Protein AF-A0A6V7LZ17-F1 (afdb_monomer)

InterPro domains:
  IPR052415 Diphthine methyltransferase [PTHR46042] (4-139)

Foldseek 3Di:
DDDDDQEDDDQVAAFQEKAAALDPPRRQKMKTFGWDWDFDDDPDPDPDDGPTFIKIKIWIWGDPDRSDIDTLDIDIDGGWQYKDWDPDADPNWTWMWTWHQQQKTWIWTDDPSDIDTDDIDRNDPDPDRDGRNYDDDDPD

pLDDT: mean 89.58, std 14.38, range [46.28, 98.81]

Structure (mmCIF, N/CA/C/O backbone):
data_AF-A0A6V7LZ17-F1
#
_entry.id   AF-A0A6V7LZ17-F1
#
loop_
_atom_site.group_PDB
_atom_site.id
_atom_site.type_symbol
_atom_site.label_atom_id
_atom_site.label_alt_id
_atom_site.label_comp_id
_atom_site.label_asym_id
_atom_site.label_entity_id
_atom_site.label_seq_id
_atom_site.pdbx_PDB_ins_code
_atom_site.Cartn_x
_atom_site.Cartn_y
_atom_site.Cartn_z
_atom_site.occupancy
_atom_s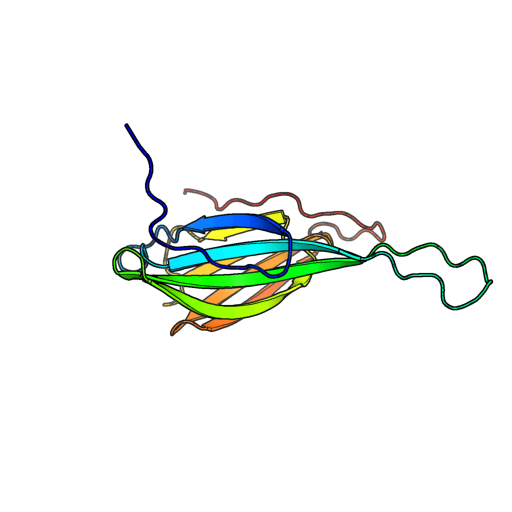ite.B_iso_or_equiv
_atom_site.auth_seq_id
_atom_site.auth_comp_id
_atom_site.auth_asym_id
_atom_site.auth_atom_id
_atom_site.pdbx_PDB_model_num
ATOM 1 N N . MET A 1 1 ? -6.026 25.609 17.576 1.00 63.75 1 MET A N 1
ATOM 2 C CA . MET A 1 1 ? -6.362 24.170 17.518 1.00 63.75 1 MET A CA 1
ATOM 3 C C . MET A 1 1 ? -5.046 23.419 17.396 1.00 63.75 1 MET A C 1
ATOM 5 O O . MET A 1 1 ? -4.281 23.759 16.505 1.00 63.75 1 MET A O 1
ATOM 9 N N . MET A 1 2 ? -4.716 22.526 18.331 1.00 84.56 2 MET A N 1
ATOM 10 C CA . MET A 1 2 ? -3.451 21.781 18.316 1.00 84.56 2 MET A CA 1
ATOM 11 C C . MET A 1 2 ? -3.742 20.362 17.828 1.00 84.56 2 MET A C 1
ATOM 13 O O . MET A 1 2 ? -4.578 19.677 18.415 1.00 84.56 2 MET A O 1
ATOM 17 N N . PHE A 1 3 ? -3.096 19.940 16.745 1.00 87.31 3 PHE A N 1
ATOM 18 C CA . PHE A 1 3 ? -3.184 18.559 16.281 1.00 87.31 3 PHE A CA 1
ATOM 19 C C . PHE A 1 3 ? -2.327 17.674 17.186 1.00 87.31 3 PHE A C 1
ATOM 21 O O . PHE A 1 3 ? -1.194 18.026 17.515 1.00 87.31 3 PHE A O 1
ATOM 28 N N . LYS A 1 4 ? -2.877 16.532 17.602 1.00 91.81 4 LYS A N 1
ATOM 29 C CA . LYS A 1 4 ? -2.161 15.514 18.371 1.00 91.81 4 LYS A CA 1
ATOM 30 C C . LYS A 1 4 ? -2.029 14.266 17.510 1.00 91.81 4 LYS A C 1
ATOM 32 O O . LYS A 1 4 ? -3.042 13.681 17.134 1.00 91.81 4 LYS A O 1
ATOM 37 N N . SER A 1 5 ? -0.797 13.842 17.244 1.00 92.88 5 SER A N 1
ATOM 38 C CA . SER A 1 5 ? -0.540 12.541 16.627 1.00 92.88 5 SER A CA 1
ATOM 39 C C . SER A 1 5 ? -1.003 11.436 17.574 1.00 92.88 5 SER A C 1
ATOM 41 O O . SER A 1 5 ? -0.589 11.392 18.734 1.00 92.88 5 SER A O 1
ATOM 43 N N . LEU A 1 6 ? -1.901 10.575 17.095 1.00 93.25 6 LEU A N 1
ATOM 44 C CA . LEU A 1 6 ? -2.418 9.454 17.880 1.00 93.25 6 LEU A CA 1
ATOM 45 C C . LEU A 1 6 ? -1.519 8.220 17.756 1.00 93.25 6 LEU A C 1
ATOM 47 O O . LEU A 1 6 ? -1.316 7.527 18.745 1.00 93.25 6 LEU A O 1
ATOM 51 N N . ALA A 1 7 ? -0.977 7.969 16.564 1.00 93.81 7 ALA A N 1
ATOM 52 C CA . ALA A 1 7 ? -0.066 6.870 16.267 1.00 93.81 7 ALA A CA 1
ATOM 53 C C . ALA A 1 7 ? 0.977 7.317 15.232 1.00 93.81 7 ALA A C 1
ATOM 55 O O . ALA A 1 7 ? 0.711 8.215 14.432 1.00 93.81 7 ALA A O 1
ATOM 56 N N . THR A 1 8 ? 2.133 6.656 15.245 1.00 94.38 8 THR A N 1
ATOM 57 C CA . THR A 1 8 ? 3.202 6.794 14.251 1.00 94.38 8 THR A CA 1
ATOM 58 C C . THR A 1 8 ? 3.596 5.399 13.793 1.00 94.38 8 THR A C 1
ATOM 60 O O . THR A 1 8 ? 3.642 4.476 14.607 1.00 94.38 8 THR A O 1
ATOM 63 N N . PHE A 1 9 ? 3.881 5.247 12.506 1.00 95.44 9 PHE A N 1
ATOM 64 C CA . PHE A 1 9 ? 4.291 3.983 11.914 1.00 95.44 9 PHE A CA 1
ATOM 65 C C . PHE A 1 9 ? 5.404 4.233 10.901 1.00 95.44 9 PHE A C 1
ATOM 67 O O . PHE A 1 9 ? 5.294 5.147 10.085 1.00 95.44 9 PHE A O 1
ATOM 74 N N . ASP A 1 10 ? 6.473 3.445 10.991 1.00 97.00 10 ASP A N 1
ATOM 75 C CA . ASP A 1 10 ? 7.579 3.480 10.039 1.00 97.00 10 ASP A CA 1
ATOM 76 C C . ASP A 1 10 ? 7.266 2.556 8.857 1.00 97.00 10 ASP A C 1
ATOM 78 O O . ASP A 1 10 ? 6.911 1.391 9.034 1.00 97.00 10 ASP A O 1
ATOM 82 N N . THR A 1 11 ? 7.366 3.099 7.648 1.00 97.31 11 THR A N 1
ATOM 83 C CA . THR A 1 11 ? 7.005 2.418 6.395 1.00 97.31 11 THR A CA 1
ATOM 84 C C . THR A 1 11 ? 8.226 1.817 5.687 1.00 97.31 11 THR A C 1
ATOM 86 O O . THR A 1 11 ? 8.086 1.202 4.626 1.00 97.31 11 THR A O 1
ATOM 89 N N . ASP A 1 12 ? 9.416 1.944 6.289 1.00 95.56 12 ASP A N 1
ATOM 90 C CA . ASP A 1 12 ? 10.750 1.557 5.802 1.00 95.56 12 ASP A CA 1
ATOM 91 C C . ASP A 1 12 ? 11.237 2.316 4.552 1.00 95.56 12 ASP A C 1
ATOM 93 O O . ASP A 1 12 ? 12.427 2.593 4.412 1.00 95.56 12 ASP A O 1
ATOM 97 N N . PHE A 1 13 ? 10.334 2.634 3.627 1.00 96.31 13 PHE A N 1
ATOM 98 C CA . PHE A 1 13 ? 10.562 3.431 2.421 1.00 96.31 13 PHE A CA 1
ATOM 99 C C . PHE A 1 13 ? 9.653 4.659 2.443 1.00 96.31 13 PHE A C 1
ATOM 101 O O . PHE A 1 13 ? 8.709 4.709 3.222 1.00 96.31 13 PHE A O 1
ATOM 108 N N . SER A 1 14 ? 9.880 5.638 1.569 1.00 97.31 14 SER A N 1
ATOM 109 C CA . SER A 1 14 ? 9.010 6.816 1.505 1.00 97.31 14 SER A CA 1
ATOM 110 C C . SER A 1 14 ? 7.568 6.413 1.182 1.00 97.31 14 SER A C 1
ATOM 112 O O . SER A 1 14 ? 7.315 5.790 0.151 1.00 97.31 14 SER A O 1
ATOM 114 N N . ALA A 1 15 ? 6.624 6.765 2.055 1.00 97.38 15 ALA A N 1
ATOM 115 C CA . ALA A 1 15 ? 5.198 6.627 1.786 1.00 9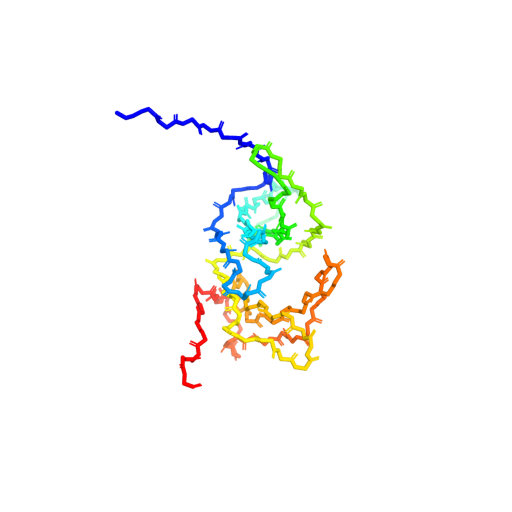7.38 15 ALA A CA 1
ATOM 116 C C . ALA A 1 15 ? 4.789 7.594 0.665 1.00 97.38 15 ALA A C 1
ATOM 118 O O . ALA A 1 15 ? 4.966 8.803 0.806 1.00 97.38 15 ALA A O 1
ATOM 119 N N . ASP A 1 16 ? 4.260 7.052 -0.430 1.00 96.12 16 ASP A N 1
ATOM 120 C CA . ASP A 1 16 ? 3.930 7.812 -1.646 1.00 96.12 16 ASP A CA 1
ATOM 121 C C . ASP A 1 16 ? 2.414 7.857 -1.895 1.00 96.12 16 ASP A C 1
ATOM 123 O O . ASP A 1 16 ? 1.879 8.857 -2.362 1.00 96.12 16 ASP A O 1
ATOM 127 N N . SER A 1 17 ? 1.693 6.803 -1.495 1.00 96.69 17 SER A N 1
ATOM 128 C CA . SER A 1 17 ? 0.234 6.716 -1.611 1.00 96.69 17 SER A CA 1
ATOM 129 C C . SER A 1 17 ? -0.374 6.122 -0.340 1.00 96.69 17 SER A C 1
ATOM 131 O O . SER A 1 17 ? 0.110 5.115 0.176 1.00 96.69 17 SER A O 1
ATOM 133 N N . VAL A 1 18 ? -1.440 6.737 0.178 1.00 97.94 18 VAL A N 1
ATOM 134 C CA . VAL A 1 18 ? -2.213 6.230 1.321 1.00 97.94 18 VAL A CA 1
ATOM 135 C C . VAL A 1 18 ? -3.694 6.323 0.991 1.00 97.94 18 VAL A C 1
ATOM 137 O O . VAL A 1 18 ? -4.173 7.403 0.661 1.00 97.94 18 VAL A O 1
ATOM 140 N N . GLU A 1 19 ? -4.424 5.217 1.137 1.00 98.06 19 GLU A N 1
ATOM 141 C CA . GLU A 1 19 ? -5.853 5.159 0.813 1.00 98.06 19 GLU A CA 1
ATOM 142 C C . GLU A 1 19 ? -6.639 4.410 1.901 1.00 98.06 19 GLU A C 1
ATOM 144 O O . GLU A 1 19 ? -6.314 3.273 2.264 1.00 98.06 19 GLU A O 1
ATOM 149 N N . TRP A 1 20 ? -7.704 5.038 2.401 1.00 97.94 20 TRP A N 1
ATOM 150 C CA . TRP A 1 20 ? -8.642 4.445 3.358 1.00 97.94 20 TRP A CA 1
ATOM 151 C C . TRP A 1 20 ? -9.705 3.615 2.646 1.00 97.94 20 TRP A C 1
ATOM 153 O O . TRP A 1 20 ? -10.178 3.997 1.576 1.00 97.94 20 TRP A O 1
ATOM 163 N N . CYS A 1 21 ? -10.099 2.487 3.237 1.00 97.62 21 CYS A N 1
ATOM 164 C CA . CYS A 1 21 ? -11.135 1.646 2.654 1.00 97.62 21 CYS A CA 1
ATOM 165 C C . CYS A 1 21 ? -12.514 2.322 2.794 1.00 97.62 21 CYS A C 1
ATOM 167 O O . CYS A 1 21 ? -12.924 2.633 3.912 1.00 97.62 21 CYS A O 1
ATOM 169 N N . PRO A 1 22 ? -13.261 2.537 1.694 1.00 96.38 22 PRO A N 1
ATOM 170 C CA . PRO A 1 22 ? -14.566 3.198 1.734 1.00 96.38 22 PRO A CA 1
ATOM 171 C C . PRO A 1 22 ? -15.726 2.233 2.038 1.00 96.38 22 PRO A C 1
ATOM 173 O O . PRO A 1 22 ? -16.883 2.647 2.055 1.00 96.38 22 PRO A O 1
ATOM 176 N N . ILE A 1 23 ? -15.450 0.935 2.204 1.00 96.00 23 ILE A N 1
ATOM 177 C CA . ILE A 1 23 ? -16.479 -0.096 2.356 1.00 96.00 23 ILE A CA 1
ATOM 178 C C . ILE A 1 23 ? -16.967 -0.147 3.803 1.00 96.00 23 ILE A C 1
ATOM 180 O O . ILE A 1 23 ? -16.165 -0.262 4.728 1.00 96.00 23 ILE A O 1
ATOM 184 N N . ASN A 1 24 ? -18.291 -0.144 3.979 1.00 95.44 24 ASN A N 1
ATOM 185 C CA . ASN A 1 24 ? -18.927 -0.264 5.289 1.00 95.44 24 ASN A CA 1
ATOM 186 C C . ASN A 1 24 ? -18.441 -1.514 6.048 1.00 95.44 24 ASN A C 1
ATOM 188 O O . ASN A 1 24 ? -18.501 -2.628 5.518 1.00 95.44 24 ASN A O 1
ATOM 192 N N . GLY A 1 25 ? -17.989 -1.326 7.286 1.00 95.25 25 GLY A N 1
ATOM 193 C CA . GLY A 1 25 ? -17.410 -2.360 8.144 1.00 95.25 25 GLY A CA 1
ATOM 194 C C . GLY A 1 25 ? -15.900 -2.567 7.979 1.00 95.25 25 GLY A C 1
ATOM 195 O O . GLY A 1 25 ? -15.346 -3.440 8.648 1.00 95.25 25 GLY A O 1
ATOM 196 N N . PHE A 1 26 ? -15.246 -1.799 7.104 1.00 96.69 26 PHE A N 1
ATOM 197 C CA . PHE A 1 26 ? -13.801 -1.835 6.859 1.00 96.69 26 PHE A CA 1
ATOM 198 C C . PHE A 1 26 ? -13.159 -0.445 6.876 1.00 96.69 26 PHE A C 1
ATOM 200 O O . PHE A 1 26 ? -12.014 -0.295 6.466 1.00 96.69 26 PHE A O 1
ATOM 207 N N . GLU A 1 27 ? -13.852 0.579 7.364 1.00 96.69 27 GLU A N 1
ATOM 208 C CA . GLU A 1 27 ? -13.369 1.965 7.412 1.00 96.69 27 GLU A CA 1
ATOM 209 C C . GLU A 1 27 ? -12.137 2.135 8.313 1.00 96.69 27 GLU A C 1
ATOM 211 O O . GLU A 1 27 ? -11.425 3.133 8.237 1.00 96.69 27 GLU A O 1
ATOM 216 N N . ASP A 1 28 ? -11.870 1.151 9.171 1.00 96.94 28 ASP A N 1
ATOM 217 C CA . ASP A 1 28 ? -10.665 1.055 9.980 1.00 96.94 28 ASP A CA 1
ATOM 218 C C . ASP A 1 28 ? -9.450 0.506 9.214 1.00 96.94 28 ASP A C 1
ATOM 220 O O . ASP A 1 28 ? -8.345 0.522 9.758 1.00 96.94 28 ASP A O 1
ATOM 224 N N . TYR A 1 29 ? -9.614 0.051 7.968 1.00 98.12 29 TYR A N 1
ATOM 225 C CA . TYR A 1 29 ? -8.535 -0.410 7.097 1.00 98.12 29 TYR A CA 1
ATOM 226 C C . TYR A 1 29 ? -7.999 0.733 6.233 1.00 98.12 29 TYR A C 1
ATOM 228 O O . TYR A 1 29 ? -8.744 1.500 5.622 1.00 98.12 29 TYR A O 1
ATOM 236 N N . LEU A 1 30 ? -6.678 0.773 6.100 1.00 98.12 30 LEU A N 1
ATOM 237 C CA . LEU A 1 30 ? -5.981 1.616 5.138 1.00 98.12 30 LEU A CA 1
ATOM 238 C C . LEU A 1 30 ? -4.824 0.854 4.507 1.00 98.12 30 LEU A C 1
ATOM 240 O O . LEU A 1 30 ? -4.301 -0.107 5.073 1.00 98.12 30 LEU A O 1
ATOM 244 N N . VAL A 1 31 ? -4.405 1.311 3.337 1.00 98.62 31 VAL A N 1
ATOM 245 C CA . VAL A 1 31 ? -3.185 0.839 2.688 1.00 98.62 31 VAL A CA 1
ATOM 246 C C . VAL A 1 31 ? -2.183 1.967 2.560 1.00 98.62 31 VAL A C 1
ATOM 248 O O . VAL A 1 31 ? -2.562 3.110 2.320 1.00 98.62 31 VAL A O 1
ATOM 251 N N . CYS A 1 32 ? -0.907 1.628 2.704 1.00 98.69 32 CYS A N 1
ATOM 252 C CA . CYS A 1 32 ? 0.218 2.511 2.440 1.00 98.69 32 CYS A CA 1
ATOM 253 C C . CYS A 1 32 ? 1.108 1.882 1.364 1.00 98.69 32 CYS A C 1
ATOM 255 O O . CYS A 1 32 ? 1.615 0.770 1.527 1.00 98.69 32 CYS A O 1
ATOM 257 N N . GLY A 1 33 ? 1.256 2.592 0.256 1.00 98.62 33 GLY A N 1
ATOM 258 C CA . GLY A 1 33 ? 2.108 2.270 -0.873 1.00 98.62 33 GLY A CA 1
ATOM 259 C C . GLY A 1 33 ? 3.389 3.076 -0.759 1.00 98.62 33 GLY A C 1
ATOM 260 O O . GLY A 1 33 ? 3.344 4.277 -0.483 1.00 98.62 33 GLY A O 1
ATOM 261 N N . THR A 1 34 ? 4.530 2.419 -0.938 1.00 98.50 34 THR A N 1
ATOM 262 C CA . THR A 1 34 ? 5.830 3.067 -0.767 1.00 98.50 34 THR A CA 1
ATOM 263 C C . THR A 1 34 ? 6.658 3.106 -2.042 1.00 98.50 34 THR A C 1
ATOM 265 O O . THR A 1 34 ? 6.491 2.292 -2.960 1.00 98.50 34 THR A O 1
ATOM 268 N N . TYR A 1 35 ? 7.587 4.056 -2.061 1.00 97.06 35 TYR A N 1
ATOM 269 C CA . TYR A 1 35 ? 8.500 4.325 -3.151 1.00 97.06 35 TYR A CA 1
ATOM 270 C C . TYR A 1 35 ? 9.930 4.482 -2.626 1.00 97.06 35 TYR A C 1
ATOM 272 O O . TYR A 1 35 ? 10.219 5.324 -1.779 1.00 97.06 35 TYR A O 1
ATOM 280 N N . GLN A 1 36 ? 10.855 3.711 -3.190 1.00 95.81 36 GLN A N 1
ATOM 281 C CA . GLN A 1 36 ? 12.290 3.877 -3.004 1.00 95.81 36 GLN A CA 1
ATOM 282 C C . GLN A 1 36 ? 12.998 3.720 -4.347 1.00 95.81 36 GLN A C 1
ATOM 284 O O . GLN A 1 36 ? 12.808 2.736 -5.065 1.00 95.81 36 GLN A O 1
ATOM 289 N N . LEU A 1 37 ? 13.859 4.681 -4.669 1.00 92.25 37 LEU A N 1
ATOM 290 C CA . LEU A 1 37 ? 14.808 4.554 -5.765 1.00 92.25 37 LEU A CA 1
ATOM 291 C C . LEU A 1 37 ? 16.095 3.949 -5.202 1.00 92.25 37 LEU A C 1
ATOM 293 O O . LEU A 1 37 ? 16.708 4.553 -4.319 1.00 92.25 37 LEU A O 1
ATOM 297 N N . SER A 1 38 ? 16.495 2.772 -5.677 1.00 84.38 38 SER A N 1
ATOM 298 C CA . SER A 1 38 ? 17.829 2.242 -5.408 1.00 84.38 38 SER A CA 1
ATOM 299 C C . SER A 1 38 ? 18.757 2.550 -6.580 1.00 84.38 38 SER A C 1
ATOM 301 O O . SER A 1 38 ? 18.458 2.276 -7.746 1.00 84.38 38 SER A O 1
ATOM 303 N N . SER A 1 39 ? 19.889 3.166 -6.253 1.00 69.44 39 SER A N 1
ATOM 304 C CA . SER A 1 39 ? 21.076 3.179 -7.097 1.00 69.44 39 SER A CA 1
ATOM 305 C C . SER A 1 39 ? 21.902 1.953 -6.731 1.00 69.44 39 SER A C 1
ATOM 307 O O . SER A 1 39 ? 22.323 1.830 -5.581 1.00 69.44 39 SER A O 1
ATOM 309 N N . GLU A 1 40 ? 22.138 1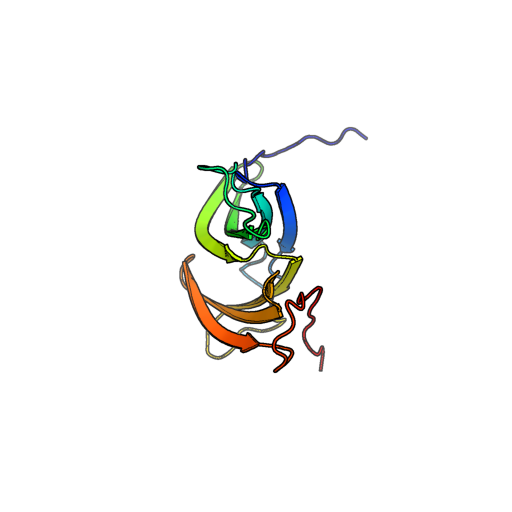.045 -7.673 1.00 59.31 40 GLU A N 1
ATOM 310 C CA . GLU A 1 40 ? 23.207 0.064 -7.488 1.00 59.31 40 GLU A CA 1
ATOM 311 C C . GLU A 1 40 ? 24.537 0.833 -7.480 1.00 59.31 40 GLU A C 1
ATOM 313 O O . GLU A 1 40 ? 24.857 1.542 -8.440 1.00 59.31 40 GLU A O 1
ATOM 318 N N . GLU A 1 41 ? 25.291 0.765 -6.378 1.00 50.59 41 GLU A N 1
ATOM 319 C CA . GLU A 1 41 ? 26.680 1.225 -6.393 1.00 50.59 41 GLU A CA 1
ATOM 320 C C . GLU A 1 41 ? 27.462 0.339 -7.374 1.00 50.59 41 GLU A C 1
ATOM 322 O O . GLU A 1 41 ? 27.325 -0.888 -7.325 1.00 50.59 41 GLU A O 1
ATOM 327 N N . PRO A 1 42 ? 28.269 0.916 -8.280 1.00 51.31 42 PRO A N 1
ATOM 328 C CA . PRO A 1 42 ? 28.959 0.142 -9.298 1.00 51.31 42 PRO A CA 1
ATOM 329 C C . PRO A 1 42 ? 30.016 -0.757 -8.648 1.00 51.31 42 PRO A C 1
ATOM 331 O O . PRO A 1 42 ? 31.134 -0.332 -8.357 1.00 51.31 42 PRO A O 1
ATOM 334 N N . GLN A 1 43 ? 29.686 -2.032 -8.454 1.00 50.12 43 GLN A N 1
ATOM 335 C CA . GLN A 1 43 ? 30.687 -3.068 -8.243 1.00 50.12 43 GLN A CA 1
ATOM 336 C C . GLN A 1 43 ? 31.319 -3.399 -9.600 1.00 50.12 43 GLN A C 1
ATOM 338 O O . GLN A 1 43 ? 30.823 -4.233 -10.350 1.00 50.12 43 GLN A O 1
ATOM 343 N N . ASN A 1 44 ? 32.452 -2.743 -9.860 1.00 50.59 44 ASN A N 1
ATOM 344 C CA . ASN A 1 44 ? 33.408 -2.935 -10.958 1.00 50.59 44 ASN A CA 1
ATOM 345 C C . ASN A 1 44 ? 33.227 -2.057 -12.211 1.00 50.59 44 ASN A C 1
ATOM 347 O O . ASN A 1 44 ? 32.161 -1.947 -12.805 1.00 50.59 44 ASN A O 1
ATOM 351 N N . ASN A 1 45 ? 34.361 -1.467 -12.616 1.00 46.44 45 ASN A N 1
ATOM 352 C CA . ASN A 1 45 ? 34.606 -0.590 -13.766 1.00 46.44 45 ASN A CA 1
ATOM 353 C C . ASN A 1 45 ? 34.315 -1.244 -15.132 1.00 46.44 45 ASN A C 1
ATOM 355 O O . ASN A 1 45 ? 35.222 -1.453 -15.937 1.00 46.44 45 ASN A O 1
ATOM 359 N N . ILE A 1 46 ? 33.055 -1.527 -15.437 1.00 51.72 46 ILE A N 1
ATOM 360 C CA . ILE A 1 46 ? 32.588 -1.697 -16.814 1.00 51.72 46 ILE A CA 1
ATOM 361 C C . ILE A 1 46 ? 31.337 -0.840 -16.935 1.00 51.72 46 ILE A C 1
ATOM 363 O O . ILE A 1 46 ? 30.479 -0.900 -16.063 1.00 51.72 46 ILE A O 1
ATOM 367 N N . ALA A 1 47 ? 31.276 0.004 -17.967 1.00 49.81 47 ALA A N 1
ATOM 368 C CA . ALA A 1 47 ? 30.202 0.959 -18.225 1.00 49.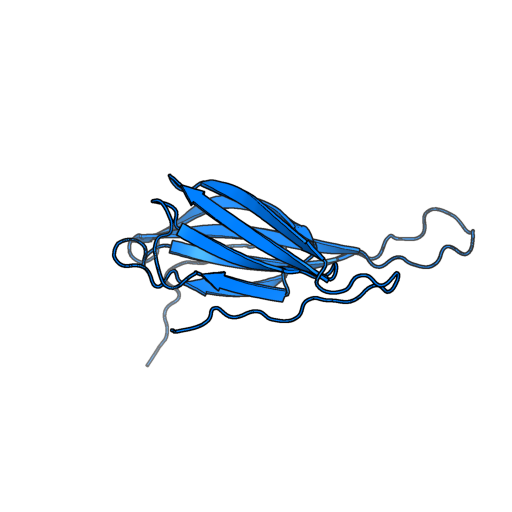81 47 ALA A CA 1
ATOM 369 C C . ALA A 1 47 ? 28.831 0.261 -18.304 1.00 49.81 47 ALA A C 1
ATOM 371 O O . ALA A 1 47 ? 28.351 -0.094 -19.378 1.00 49.81 47 ALA A O 1
ATOM 372 N N . MET A 1 48 ? 28.218 0.027 -17.149 1.00 46.28 48 MET A N 1
ATOM 373 C CA . MET A 1 48 ? 26.894 -0.546 -17.014 1.00 46.28 48 MET A CA 1
ATOM 374 C C . MET A 1 48 ? 25.925 0.610 -16.828 1.00 46.28 48 MET A C 1
ATOM 376 O O . MET A 1 48 ? 26.053 1.414 -15.906 1.00 46.28 48 MET A O 1
ATOM 380 N N . ILE A 1 49 ? 24.982 0.709 -17.761 1.00 50.66 49 ILE A N 1
ATOM 381 C CA . ILE A 1 49 ? 23.815 1.581 -17.678 1.00 50.66 49 ILE A CA 1
ATOM 382 C C . ILE A 1 49 ? 23.218 1.390 -16.282 1.00 50.66 49 ILE A C 1
ATOM 384 O O . ILE A 1 49 ? 22.772 0.292 -15.954 1.00 50.66 49 ILE A O 1
ATOM 388 N N . GLN A 1 50 ? 23.256 2.433 -15.449 1.00 50.25 50 GLN A N 1
ATOM 389 C CA . GLN A 1 50 ? 22.637 2.407 -14.128 1.00 50.25 50 GLN A CA 1
ATOM 390 C C . GLN A 1 50 ? 21.143 2.136 -14.315 1.00 50.25 50 GLN A C 1
ATOM 392 O O . GLN A 1 50 ? 20.382 3.027 -14.691 1.00 50.25 50 GLN A O 1
ATOM 397 N N . THR A 1 51 ? 20.712 0.900 -14.078 1.00 58.25 51 THR A N 1
ATOM 398 C CA . THR A 1 51 ? 19.289 0.577 -14.048 1.00 58.25 51 THR A CA 1
ATOM 399 C C . THR A 1 51 ? 18.778 0.973 -12.672 1.00 58.25 51 THR A C 1
ATOM 401 O O . THR A 1 51 ? 18.863 0.225 -11.705 1.00 58.25 51 THR A O 1
ATOM 404 N N . GLN A 1 52 ? 18.306 2.214 -12.553 1.00 69.06 52 GLN A N 1
ATOM 405 C CA . GLN A 1 52 ? 17.657 2.664 -11.328 1.00 69.06 52 GLN A CA 1
ATOM 406 C C . GLN A 1 52 ? 16.442 1.774 -11.052 1.00 69.06 52 GLN A C 1
ATOM 408 O O . GLN A 1 52 ? 15.488 1.749 -11.836 1.00 69.06 52 GLN A O 1
ATOM 413 N N . LYS A 1 53 ? 16.461 1.046 -9.935 1.00 85.38 53 LYS A N 1
ATOM 414 C CA . LYS A 1 53 ? 15.373 0.139 -9.578 1.00 85.38 53 LYS A CA 1
ATOM 415 C C . LYS A 1 53 ? 14.410 0.851 -8.636 1.00 85.38 53 LYS A C 1
ATOM 417 O O . LYS A 1 53 ? 14.786 1.330 -7.570 1.00 85.38 53 LYS A O 1
ATOM 422 N N . ARG A 1 54 ? 13.143 0.932 -9.041 1.00 92.56 54 ARG A N 1
ATOM 423 C CA . ARG A 1 54 ? 12.060 1.519 -8.241 1.00 92.56 54 ARG A CA 1
ATOM 424 C C . ARG A 1 54 ? 11.389 0.417 -7.428 1.00 92.56 54 ARG A C 1
ATOM 426 O O . ARG A 1 54 ? 10.615 -0.373 -7.969 1.00 92.56 54 ARG A O 1
ATOM 433 N N . GLN A 1 55 ? 11.716 0.337 -6.146 1.00 95.00 55 GLN A N 1
ATOM 434 C CA . GLN A 1 55 ? 11.213 -0.677 -5.218 1.00 95.00 55 GLN A CA 1
ATOM 435 C C . GLN A 1 55 ? 10.140 -0.076 -4.312 1.00 95.00 55 GLN A C 1
ATOM 437 O O . GLN A 1 55 ? 10.188 1.108 -3.993 1.00 95.00 55 GLN A O 1
ATOM 442 N N . GLY A 1 56 ? 9.176 -0.888 -3.893 1.00 96.88 56 GLY A N 1
ATOM 443 C CA . GLY A 1 56 ? 8.127 -0.452 -2.985 1.00 96.88 56 GLY A CA 1
ATOM 444 C C . GLY A 1 56 ? 7.509 -1.592 -2.203 1.00 96.88 56 GLY A C 1
ATOM 445 O O . GLY A 1 56 ? 7.853 -2.768 -2.366 1.00 96.88 56 GLY A O 1
ATOM 446 N N . LYS A 1 57 ? 6.574 -1.217 -1.340 1.00 98.38 57 LYS A N 1
ATOM 447 C CA . LYS A 1 57 ? 5.756 -2.116 -0.537 1.00 98.38 57 LYS A CA 1
ATOM 448 C C . LYS A 1 57 ? 4.306 -1.661 -0.608 1.00 98.38 57 LYS A C 1
ATOM 450 O O . LYS A 1 57 ? 4.041 -0.466 -0.678 1.00 98.38 57 LYS A O 1
ATOM 455 N N . ILE A 1 58 ? 3.389 -2.618 -0.533 1.00 98.62 58 ILE A N 1
ATOM 456 C CA . ILE A 1 58 ? 2.004 -2.369 -0.134 1.00 98.62 58 ILE A CA 1
ATOM 457 C C . ILE A 1 58 ? 1.885 -2.874 1.298 1.00 98.62 58 ILE A C 1
ATOM 459 O O . ILE A 1 58 ? 2.135 -4.053 1.563 1.00 98.62 58 ILE A O 1
ATOM 463 N N . GLN A 1 59 ? 1.528 -1.989 2.219 1.00 98.81 59 GLN A N 1
ATOM 464 C CA . GLN A 1 59 ? 1.291 -2.302 3.623 1.00 98.81 59 GLN A CA 1
ATOM 465 C C . GLN A 1 59 ? -0.200 -2.143 3.905 1.00 98.81 59 GLN A C 1
ATOM 467 O O . GLN A 1 59 ? -0.748 -1.063 3.715 1.00 98.81 59 GLN A O 1
ATOM 472 N N . LEU A 1 60 ? -0.856 -3.218 4.336 1.00 98.75 60 LEU A N 1
ATOM 473 C CA . LEU A 1 60 ? -2.237 -3.202 4.805 1.00 98.75 60 LEU A CA 1
ATOM 474 C C . LEU A 1 60 ? -2.231 -2.965 6.308 1.00 98.75 60 LEU A C 1
ATOM 476 O O . LEU A 1 60 ? -1.705 -3.790 7.059 1.00 98.75 60 LEU A O 1
ATOM 480 N N . LEU A 1 61 ? -2.830 -1.862 6.737 1.00 98.50 61 LEU A N 1
ATOM 481 C CA . LEU A 1 61 ? -2.906 -1.473 8.135 1.00 98.50 61 LEU A CA 1
ATOM 482 C C . LEU A 1 61 ? -4.354 -1.388 8.604 1.00 98.50 61 LEU A C 1
ATOM 484 O O . LEU A 1 61 ? -5.283 -1.248 7.807 1.00 98.50 61 LEU A O 1
ATOM 488 N N . ARG A 1 62 ? -4.527 -1.456 9.922 1.00 97.88 62 ARG A N 1
ATOM 489 C CA . ARG A 1 62 ? -5.818 -1.332 10.586 1.00 97.88 62 ARG A CA 1
ATOM 490 C C . ARG A 1 62 ? -5.722 -0.473 11.836 1.00 97.88 62 ARG A C 1
ATOM 492 O O . ARG A 1 62 ? -4.862 -0.706 12.685 1.00 97.88 62 ARG A O 1
ATOM 499 N N . VAL A 1 63 ? -6.631 0.482 11.990 1.00 97.25 63 VAL A N 1
ATOM 500 C CA . VAL A 1 63 ? -6.802 1.242 13.233 1.00 97.25 63 VAL A CA 1
ATOM 501 C C . VAL A 1 63 ? -7.744 0.486 14.160 1.00 97.25 63 VAL A C 1
ATOM 503 O O . VAL A 1 63 ? -8.956 0.521 14.003 1.00 97.25 63 VAL A O 1
ATOM 506 N N . VAL A 1 64 ? -7.194 -0.190 15.165 1.00 95.75 64 VAL A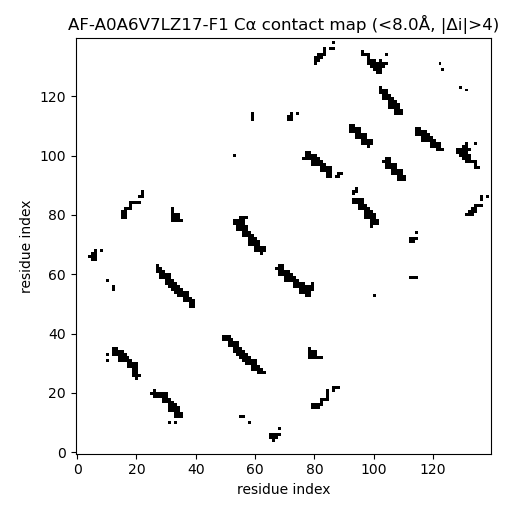 N 1
ATOM 507 C CA . VAL A 1 64 ? -8.000 -1.007 16.094 1.00 95.75 64 VAL A CA 1
ATOM 508 C C . VAL A 1 64 ? -8.646 -0.156 17.188 1.00 95.75 64 VAL A C 1
ATOM 510 O O . VAL A 1 64 ? -9.716 -0.476 17.699 1.00 95.75 64 VAL A O 1
ATOM 513 N N . SER A 1 65 ? -7.995 0.942 17.565 1.00 94.50 65 SER A N 1
ATOM 514 C CA . SER A 1 65 ? -8.503 1.926 18.521 1.00 94.50 65 SER A CA 1
ATOM 515 C C . SER A 1 65 ? -7.759 3.253 18.336 1.00 94.50 65 SER A C 1
ATOM 517 O O . SER A 1 65 ? -6.698 3.264 17.704 1.00 94.50 65 SER A O 1
ATOM 519 N N . PRO A 1 66 ? -8.222 4.375 18.922 1.00 90.25 66 PRO A N 1
ATOM 520 C CA . PRO A 1 66 ? -7.455 5.617 18.917 1.00 90.25 66 PRO A CA 1
ATOM 521 C C 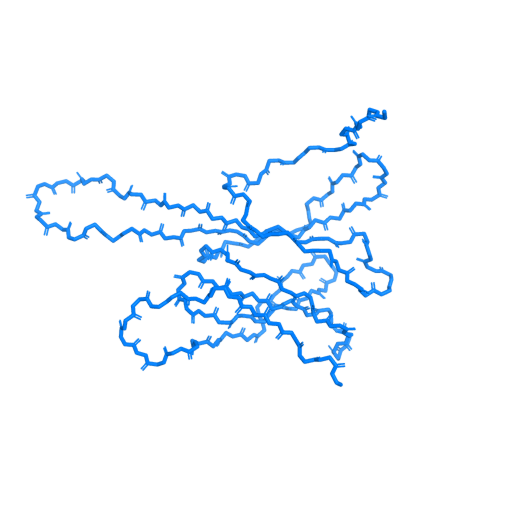. PRO A 1 66 ? -6.021 5.383 19.411 1.00 90.25 66 PRO A C 1
ATOM 523 O O . PRO A 1 66 ? -5.804 4.891 20.516 1.00 90.25 66 PRO A O 1
ATOM 526 N N . GLY A 1 67 ? -5.047 5.694 18.558 1.00 91.50 67 GLY A N 1
ATOM 527 C CA . GLY A 1 67 ? -3.621 5.524 18.837 1.00 91.50 67 GLY A CA 1
ATOM 528 C C . GLY A 1 67 ? -3.061 4.102 18.736 1.00 91.50 67 GLY A C 1
ATOM 529 O O . GLY A 1 67 ? -1.888 3.901 19.039 1.00 91.50 67 GLY A O 1
ATOM 530 N N . ARG A 1 68 ? -3.849 3.122 18.275 1.00 95.25 68 ARG A N 1
ATOM 531 C CA . ARG A 1 68 ? -3.385 1.756 17.999 1.00 95.25 68 ARG A CA 1
ATOM 532 C C . ARG A 1 68 ? -3.551 1.431 16.519 1.00 95.25 68 ARG A C 1
ATOM 534 O O . ARG A 1 68 ? -4.667 1.207 16.050 1.00 95.25 68 ARG A O 1
ATOM 541 N N . LEU A 1 69 ? -2.423 1.381 15.819 1.00 97.00 69 LEU A N 1
ATOM 542 C CA . LEU A 1 69 ? -2.331 0.981 14.421 1.00 97.00 69 LEU A CA 1
ATOM 543 C C . LEU A 1 69 ? -1.649 -0.386 14.328 1.00 97.00 69 LEU A C 1
ATOM 545 O O . LEU A 1 69 ? -0.582 -0.583 14.905 1.00 97.00 69 LEU A O 1
ATOM 549 N N . GLU A 1 70 ? -2.263 -1.322 13.613 1.00 97.62 70 GLU A N 1
ATOM 550 C CA . GLU A 1 70 ? -1.738 -2.669 13.400 1.00 97.62 70 GLU A CA 1
ATOM 551 C C . GLU A 1 70 ? -1.383 -2.878 11.932 1.00 97.62 70 GLU A C 1
ATOM 553 O O . GLU A 1 70 ? -2.196 -2.617 11.047 1.00 97.62 70 GLU A O 1
ATOM 558 N N . LEU A 1 71 ? -0.178 -3.382 11.674 1.00 98.38 71 LEU A N 1
ATOM 559 C CA . LEU A 1 71 ? 0.218 -3.873 10.360 1.00 98.38 71 LEU A CA 1
ATOM 560 C C . LEU A 1 71 ? -0.317 -5.297 10.187 1.00 98.38 71 LEU A C 1
ATOM 562 O O . LEU A 1 71 ? 0.106 -6.210 10.893 1.00 98.38 71 LEU A O 1
ATOM 566 N N . LEU A 1 72 ? -1.235 -5.488 9.245 1.00 98.38 72 LEU A N 1
ATOM 567 C CA . LEU A 1 72 ? -1.859 -6.785 8.985 1.00 98.38 72 LEU A CA 1
ATOM 568 C C . LEU A 1 72 ? -1.068 -7.613 7.972 1.00 98.38 72 LEU A C 1
ATOM 570 O O . LEU A 1 72 ? -0.917 -8.825 8.134 1.00 98.38 72 LEU A O 1
ATOM 574 N N . HIS A 1 73 ? -0.577 -6.972 6.910 1.00 98.62 73 HIS A N 1
ATOM 575 C CA . HIS A 1 73 ? 0.142 -7.656 5.841 1.00 98.62 73 HIS A CA 1
ATOM 576 C C . HIS A 1 73 ? 1.034 -6.695 5.057 1.00 98.62 73 HIS A C 1
ATOM 578 O O . HIS A 1 73 ? 0.669 -5.541 4.848 1.00 98.62 73 HIS A O 1
ATOM 584 N N . THR A 1 74 ? 2.163 -7.197 4.561 1.00 98.56 74 THR A N 1
ATOM 585 C CA . THR A 1 74 ? 3.096 -6.447 3.714 1.00 98.56 74 THR A CA 1
ATOM 586 C C . THR A 1 74 ? 3.449 -7.281 2.498 1.00 98.56 74 THR A C 1
ATOM 588 O O . THR A 1 74 ? 3.751 -8.466 2.634 1.00 98.56 74 THR A O 1
ATOM 591 N N . VAL A 1 75 ? 3.470 -6.659 1.321 1.00 98.31 75 VAL A N 1
ATOM 592 C CA . VAL A 1 75 ? 3.953 -7.293 0.092 1.00 98.31 75 VAL A CA 1
ATOM 593 C C . VAL A 1 75 ? 4.965 -6.385 -0.594 1.00 98.31 75 VAL A C 1
ATOM 595 O O . VAL A 1 75 ? 4.711 -5.196 -0.764 1.00 98.31 75 VAL A O 1
ATOM 598 N N . ASN A 1 76 ? 6.112 -6.945 -0.983 1.00 97.56 76 ASN A N 1
ATOM 599 C CA . ASN A 1 76 ? 7.117 -6.236 -1.774 1.00 97.56 76 ASN A CA 1
ATOM 600 C C . ASN A 1 76 ? 6.688 -6.202 -3.244 1.00 97.56 76 ASN A C 1
ATOM 602 O O . ASN A 1 76 ? 6.331 -7.234 -3.811 1.00 97.56 76 ASN A O 1
ATOM 606 N N . VAL A 1 77 ? 6.766 -5.028 -3.858 1.00 96.44 77 VAL A N 1
ATOM 607 C CA . VAL A 1 77 ? 6.355 -4.770 -5.243 1.00 96.44 77 VAL A CA 1
ATOM 608 C C . VAL A 1 77 ? 7.335 -3.801 -5.916 1.00 96.44 77 VAL A C 1
ATOM 610 O O . VAL A 1 77 ? 8.269 -3.289 -5.292 1.00 96.44 77 VAL A O 1
ATOM 613 N N . ALA A 1 78 ? 7.145 -3.539 -7.211 1.00 95.56 78 ALA A N 1
ATOM 614 C CA . ALA A 1 78 ? 7.677 -2.312 -7.800 1.00 95.56 78 ALA A CA 1
ATOM 615 C C . ALA A 1 78 ? 7.070 -1.096 -7.084 1.00 95.56 78 ALA A C 1
ATOM 617 O O . ALA A 1 78 ? 5.955 -1.194 -6.576 1.00 95.56 78 ALA A O 1
ATOM 618 N N . ALA A 1 79 ? 7.789 0.028 -7.048 1.00 96.94 79 ALA A N 1
ATOM 619 C CA . ALA A 1 79 ? 7.332 1.214 -6.323 1.00 96.94 79 ALA A CA 1
ATOM 620 C C . ALA A 1 79 ? 5.880 1.582 -6.664 1.00 96.94 79 ALA A C 1
ATOM 622 O O . ALA A 1 79 ? 5.495 1.563 -7.836 1.00 96.94 79 ALA A O 1
ATOM 623 N N . VAL A 1 80 ? 5.085 1.863 -5.636 1.00 98.06 80 VAL A N 1
ATOM 624 C CA . VAL A 1 80 ? 3.654 2.149 -5.771 1.00 98.06 80 VAL A CA 1
ATOM 625 C C . VAL A 1 80 ? 3.480 3.640 -5.992 1.00 98.06 80 VAL A C 1
ATOM 627 O O . VAL A 1 80 ? 4.054 4.419 -5.243 1.00 98.06 80 VAL A O 1
ATOM 630 N N . LEU A 1 81 ? 2.708 4.008 -7.012 1.00 97.12 81 LEU A N 1
ATOM 631 C CA . LEU A 1 81 ? 2.481 5.403 -7.400 1.00 97.12 81 LEU A CA 1
ATOM 632 C C . LEU A 1 81 ? 1.034 5.837 -7.147 1.00 97.12 81 LEU A C 1
ATOM 634 O O . LEU A 1 81 ? 0.780 7.003 -6.875 1.00 97.12 81 LEU A O 1
ATOM 638 N N . ASP A 1 82 ? 0.087 4.897 -7.192 1.00 98.44 82 ASP A N 1
ATOM 639 C CA . ASP A 1 82 ? -1.299 5.150 -6.807 1.00 98.44 82 ASP A CA 1
ATOM 640 C C . ASP A 1 82 ? -2.003 3.858 -6.386 1.00 98.44 82 ASP A C 1
ATOM 642 O O . ASP A 1 82 ? -1.655 2.759 -6.838 1.00 98.44 82 ASP A O 1
ATOM 646 N N . MET A 1 83 ? -3.008 3.993 -5.525 1.00 98.25 83 MET A N 1
ATOM 647 C CA . MET A 1 83 ? -3.857 2.901 -5.072 1.00 98.25 83 MET A CA 1
ATOM 648 C C . MET A 1 83 ? -5.286 3.389 -4.859 1.00 98.25 83 MET A C 1
ATOM 650 O O . MET A 1 83 ? -5.506 4.421 -4.229 1.00 98.25 83 MET A O 1
ATOM 654 N N . LYS A 1 84 ? -6.266 2.595 -5.297 1.00 98.12 84 LYS A N 1
ATOM 655 C CA . LYS A 1 84 ? -7.684 2.854 -5.017 1.00 98.12 84 LYS A CA 1
ATOM 656 C C . LYS A 1 84 ? -8.406 1.588 -4.622 1.00 98.12 84 LYS A C 1
ATOM 658 O O . LYS A 1 84 ? -8.355 0.578 -5.331 1.00 98.12 84 LYS A O 1
ATOM 663 N N . TRP A 1 85 ? -9.129 1.653 -3.513 1.00 97.88 85 TRP A N 1
ATOM 664 C CA . TRP A 1 85 ? -10.102 0.626 -3.171 1.00 97.88 85 TRP A CA 1
ATOM 665 C C . TRP A 1 85 ? -11.250 0.656 -4.172 1.00 97.88 85 TRP A C 1
ATOM 667 O O . TRP A 1 85 ? -11.726 1.727 -4.541 1.00 97.88 85 TRP A O 1
ATOM 677 N N . ALA A 1 86 ? -11.722 -0.517 -4.578 1.00 96.38 86 ALA A N 1
ATOM 678 C CA . ALA A 1 86 ? -12.975 -0.591 -5.307 1.00 96.38 86 ALA A CA 1
ATOM 679 C C . ALA A 1 86 ? -14.133 -0.150 -4.396 1.00 96.38 86 ALA A C 1
ATOM 681 O O . ALA A 1 86 ? -14.127 -0.422 -3.194 1.00 96.38 86 ALA A O 1
ATOM 682 N N . HIS A 1 87 ? -15.153 0.485 -4.971 1.00 93.81 87 HIS A N 1
ATOM 683 C CA . HIS A 1 87 ? -16.286 1.041 -4.216 1.00 93.81 87 HIS A CA 1
ATOM 684 C C . HIS A 1 87 ? -17.315 0.000 -3.745 1.00 93.81 87 HIS A C 1
ATOM 686 O O . HIS A 1 87 ? -18.286 0.350 -3.078 1.00 93.81 87 HIS A O 1
ATOM 692 N N . ALA A 1 88 ? -17.117 -1.279 -4.073 1.00 93.25 88 ALA A N 1
ATOM 693 C CA . ALA A 1 88 ? -17.998 -2.368 -3.672 1.00 93.25 88 ALA A CA 1
ATOM 694 C C . ALA A 1 88 ? -17.217 -3.653 -3.366 1.00 93.25 88 ALA A C 1
ATOM 696 O O . ALA A 1 88 ? -16.069 -3.831 -3.777 1.00 93.25 88 ALA A O 1
ATOM 697 N N . ILE A 1 89 ? -17.873 -4.573 -2.657 1.00 93.19 89 ILE A N 1
ATOM 698 C CA . ILE A 1 89 ? -17.380 -5.936 -2.446 1.00 93.19 89 ILE A CA 1
ATOM 699 C C . ILE A 1 89 ? -17.732 -6.774 -3.676 1.00 93.19 89 ILE A C 1
ATOM 701 O O . ILE A 1 89 ? -18.905 -6.929 -4.014 1.00 93.19 89 ILE A O 1
ATOM 705 N N . TYR A 1 90 ? -16.728 -7.386 -4.302 1.00 90.69 90 TYR A N 1
ATOM 706 C CA . TYR A 1 90 ? -16.905 -8.219 -5.493 1.00 90.69 90 TYR A CA 1
ATOM 707 C C . TYR A 1 90 ? -16.688 -9.688 -5.145 1.00 90.69 90 TYR A C 1
ATOM 709 O O . TYR A 1 90 ? -15.603 -10.080 -4.718 1.00 90.69 90 TYR A O 1
ATOM 717 N N . HIS A 1 91 ? -17.726 -10.514 -5.313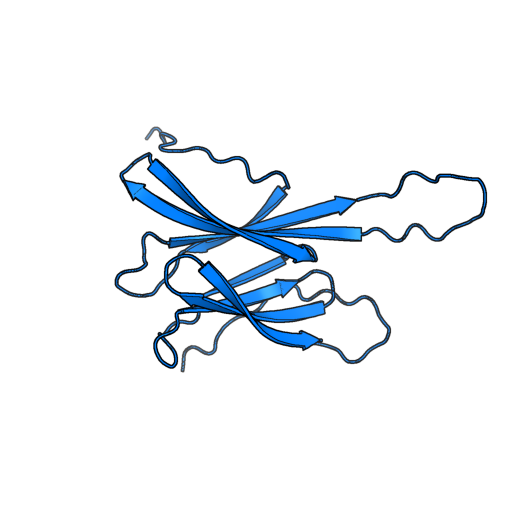 1.00 87.94 91 HIS A N 1
ATOM 718 C CA . HIS A 1 91 ? -17.709 -11.943 -4.959 1.00 87.94 91 HIS A CA 1
ATOM 719 C C . HIS A 1 91 ? -17.198 -12.220 -3.530 1.00 87.94 91 HIS A C 1
ATOM 721 O O . HIS A 1 91 ? -16.457 -13.170 -3.299 1.00 87.94 91 HIS A O 1
ATOM 727 N N . GLY A 1 92 ? -17.575 -11.373 -2.567 1.00 88.62 92 GLY A N 1
ATOM 728 C CA . GLY A 1 92 ? -17.147 -11.503 -1.169 1.00 88.62 92 GLY A CA 1
ATOM 729 C C . GLY A 1 92 ? -15.725 -11.008 -0.882 1.00 88.62 92 GLY A C 1
ATOM 730 O O . GLY A 1 92 ? -15.218 -11.232 0.216 1.00 88.62 92 GLY A O 1
ATOM 731 N N . HIS A 1 93 ? -15.078 -10.334 -1.835 1.00 92.19 93 HIS A N 1
ATOM 732 C CA . HIS A 1 93 ? -13.729 -9.804 -1.678 1.00 92.19 93 HIS A CA 1
ATOM 733 C C . HIS A 1 93 ? -13.703 -8.279 -1.738 1.00 92.19 93 HIS A C 1
ATOM 735 O O . HIS A 1 93 ? -14.314 -7.663 -2.614 1.00 92.19 93 HIS A O 1
ATOM 741 N N . LEU A 1 94 ? -12.923 -7.687 -0.837 1.00 96.50 94 LEU A N 1
ATOM 742 C CA . LEU A 1 94 ? -12.442 -6.321 -0.989 1.00 96.50 94 LEU A CA 1
ATOM 743 C C . LEU A 1 94 ? -11.369 -6.314 -2.074 1.00 96.50 94 LEU A C 1
ATOM 745 O O . LEU A 1 94 ? -10.469 -7.162 -2.055 1.00 96.50 94 LEU A O 1
ATOM 749 N N . LEU A 1 95 ? -11.466 -5.367 -3.001 1.00 97.75 95 LEU A N 1
ATOM 750 C CA . LEU A 1 95 ? -10.502 -5.213 -4.080 1.00 97.75 95 LEU A CA 1
ATOM 751 C C . LEU A 1 95 ? -9.739 -3.901 -3.937 1.00 97.75 95 LEU A C 1
ATOM 753 O O . LEU A 1 95 ? -10.320 -2.866 -3.615 1.00 97.75 95 LEU A O 1
ATOM 757 N N . LEU A 1 96 ? -8.443 -3.961 -4.219 1.00 98.50 96 LEU A N 1
ATOM 758 C CA . LEU A 1 96 ? -7.554 -2.810 -4.288 1.00 98.50 96 LEU A CA 1
ATOM 759 C C . LEU A 1 96 ? -6.883 -2.784 -5.661 1.00 98.50 96 LEU A C 1
ATOM 761 O O . LEU A 1 96 ? -6.214 -3.746 -6.041 1.00 98.50 96 LEU A O 1
ATOM 765 N N . GLY A 1 97 ? -7.065 -1.692 -6.394 1.00 98.38 97 GLY A N 1
ATOM 766 C CA . GLY A 1 97 ? -6.285 -1.381 -7.585 1.00 98.38 97 GLY A CA 1
ATOM 767 C C . GLY A 1 97 ? -4.964 -0.728 -7.191 1.00 98.38 97 GLY A C 1
ATOM 768 O O . GLY A 1 97 ? -4.949 0.113 -6.294 1.00 98.38 97 GLY A O 1
ATOM 769 N N . VAL A 1 98 ? -3.870 -1.103 -7.854 1.00 98.62 98 VAL A N 1
ATOM 770 C CA . VAL A 1 98 ? -2.525 -0.549 -7.636 1.00 98.62 98 VAL A CA 1
ATOM 771 C C . VAL A 1 98 ? -1.869 -0.216 -8.976 1.00 98.62 98 VAL A C 1
ATOM 773 O O . VAL A 1 98 ? -1.791 -1.075 -9.856 1.00 98.62 98 VAL A O 1
ATOM 776 N N . ALA A 1 99 ? -1.374 1.013 -9.115 1.00 97.94 99 ALA A N 1
ATOM 777 C CA . ALA A 1 99 ? -0.548 1.466 -10.230 1.00 97.94 99 ALA A CA 1
ATOM 778 C C . ALA A 1 99 ? 0.910 1.521 -9.767 1.00 97.94 99 ALA A C 1
ATOM 780 O O . ALA A 1 99 ? 1.224 2.138 -8.744 1.00 97.94 99 ALA A O 1
ATOM 781 N N . ASN A 1 100 ? 1.804 0.849 -10.495 1.00 96.38 100 ASN A N 1
ATOM 782 C CA . ASN A 1 100 ? 3.198 0.724 -10.084 1.00 96.38 100 ASN A CA 1
ATOM 783 C C . ASN A 1 100 ? 4.207 1.285 -11.097 1.00 96.38 100 ASN A C 1
ATOM 785 O O . ASN A 1 100 ? 3.932 1.564 -12.270 1.00 96.38 100 ASN A O 1
ATOM 789 N N . ALA A 1 101 ? 5.441 1.402 -10.623 1.00 94.88 101 ALA A N 1
ATOM 790 C CA . ALA A 1 101 ? 6.558 1.978 -11.346 1.00 94.88 101 ALA A CA 1
ATOM 791 C C . ALA A 1 101 ? 7.129 1.097 -12.471 1.00 94.88 101 ALA A C 1
ATOM 793 O O . ALA A 1 101 ? 8.108 1.486 -13.101 1.00 94.88 101 ALA A O 1
ATOM 794 N N . THR A 1 102 ? 6.554 -0.077 -12.737 1.00 93.19 102 THR A N 1
ATOM 795 C CA . THR A 1 102 ? 6.880 -0.882 -13.928 1.00 93.19 102 THR A CA 1
ATOM 796 C C . THR A 1 102 ? 5.793 -0.798 -14.999 1.00 93.19 102 THR A C 1
ATOM 798 O O . THR A 1 102 ? 5.844 -1.541 -15.981 1.00 93.19 102 THR A O 1
ATOM 801 N N . GLY A 1 103 ? 4.804 0.086 -14.825 1.00 94.56 103 GLY A N 1
ATOM 802 C CA . GLY A 1 103 ? 3.752 0.300 -15.816 1.00 94.56 103 GLY A CA 1
ATOM 803 C C . GLY A 1 103 ? 2.611 -0.705 -15.727 1.00 94.56 103 GLY A C 1
ATOM 804 O O . GLY A 1 103 ? 1.893 -0.883 -16.714 1.00 94.56 103 GLY A O 1
ATOM 805 N N . HIS A 1 104 ? 2.448 -1.374 -14.583 1.00 95.62 104 HIS A N 1
ATOM 806 C C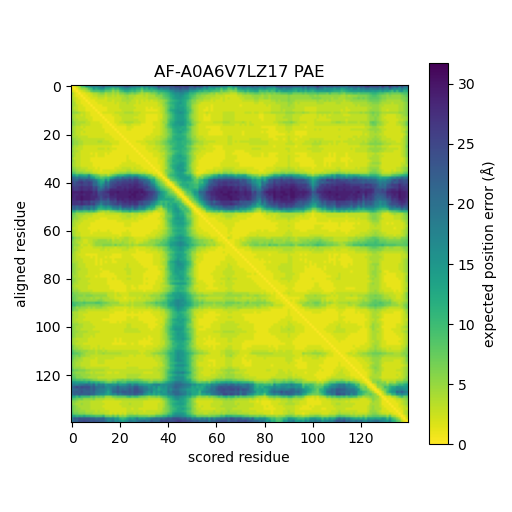A . HIS A 1 104 ? 1.389 -2.355 -14.383 1.00 95.62 104 HIS A CA 1
ATOM 807 C C . HIS A 1 104 ? 0.239 -1.785 -13.559 1.00 95.62 104 HIS A C 1
ATOM 809 O O . HIS A 1 104 ? 0.443 -1.055 -12.586 1.00 95.62 104 HIS A O 1
ATOM 815 N N . LEU A 1 105 ? -0.966 -2.189 -13.954 1.00 97.19 105 LEU A N 1
ATOM 816 C CA . LEU A 1 105 ? -2.152 -2.198 -13.116 1.00 97.19 105 LEU A CA 1
ATOM 817 C C . LEU A 1 105 ? -2.236 -3.568 -12.442 1.00 97.19 105 LEU A C 1
ATOM 819 O O . LEU A 1 105 ? -2.256 -4.597 -13.119 1.00 97.19 105 LEU A O 1
ATOM 823 N N . GLN A 1 106 ? -2.325 -3.580 -11.120 1.00 98.25 106 GLN A N 1
ATOM 824 C CA . GLN A 1 106 ? -2.563 -4.784 -10.336 1.00 98.25 106 GLN A CA 1
ATOM 825 C C . GLN A 1 106 ? -3.901 -4.674 -9.613 1.00 98.25 106 GLN A C 1
ATOM 827 O O . GLN A 1 106 ? -4.233 -3.618 -9.080 1.00 98.25 106 GLN A O 1
ATOM 832 N N . ILE A 1 107 ? -4.640 -5.777 -9.545 1.00 98.25 107 ILE A N 1
ATOM 833 C CA . ILE A 1 107 ? -5.811 -5.921 -8.681 1.00 98.25 107 ILE A CA 1
ATOM 834 C C . ILE A 1 107 ? -5.460 -6.912 -7.580 1.00 98.25 107 ILE A C 1
ATOM 836 O O . ILE A 1 107 ? -5.079 -8.051 -7.855 1.00 98.25 107 ILE A O 1
ATOM 840 N N . TRP A 1 108 ? -5.628 -6.493 -6.333 1.00 98.50 108 TRP A N 1
ATOM 841 C CA . TRP A 1 108 ? -5.390 -7.299 -5.143 1.00 98.50 108 TRP A CA 1
ATOM 842 C C . TRP A 1 108 ? -6.709 -7.626 -4.455 1.00 98.50 108 TRP A C 1
ATOM 844 O O . TRP A 1 108 ? -7.579 -6.770 -4.324 1.00 98.50 108 TRP A O 1
ATOM 854 N N . LYS A 1 109 ? -6.844 -8.868 -3.991 1.00 97.81 109 LYS A N 1
ATOM 855 C CA . LYS A 1 109 ? -7.934 -9.320 -3.123 1.00 97.81 109 LYS A CA 1
ATOM 856 C C . LYS A 1 109 ? -7.499 -9.250 -1.672 1.00 97.81 109 LYS A C 1
ATOM 858 O O . LYS A 1 109 ? -6.434 -9.770 -1.332 1.00 97.81 109 LYS A O 1
ATOM 863 N N . ILE A 1 110 ? -8.356 -8.692 -0.825 1.00 97.25 110 ILE A N 1
ATOM 864 C CA . ILE A 1 110 ? -8.165 -8.662 0.621 1.00 97.25 110 ILE A CA 1
ATOM 865 C C . ILE A 1 110 ? -9.201 -9.568 1.280 1.00 97.25 110 ILE A C 1
ATOM 867 O O . ILE A 1 110 ? -10.408 -9.415 1.083 1.00 97.25 110 ILE A O 1
ATOM 871 N N . TYR A 1 111 ? -8.716 -10.533 2.057 1.00 93.81 111 TYR A N 1
ATOM 872 C CA . TYR A 1 111 ? -9.539 -11.463 2.823 1.00 93.81 111 TYR A CA 1
ATOM 873 C C . TYR A 1 111 ? -8.837 -11.808 4.137 1.00 93.81 111 TYR A C 1
ATOM 875 O O . TYR A 1 111 ? -7.650 -12.132 4.140 1.00 93.81 111 TYR A O 1
ATOM 883 N N . GLN A 1 112 ? -9.559 -11.708 5.259 1.00 92.00 112 GLN A N 1
ATOM 884 C CA . GLN A 1 112 ? -9.032 -11.992 6.605 1.00 92.00 112 GLN A CA 1
ATOM 885 C C . GLN A 1 112 ? -7.692 -11.284 6.903 1.00 92.00 112 GLN A C 1
ATOM 887 O O . GLN A 1 112 ? -6.760 -11.882 7.437 1.00 92.00 112 GLN A O 1
ATOM 892 N N . GLY A 1 113 ? -7.577 -10.006 6.519 1.00 93.12 113 GLY A N 1
ATOM 893 C CA . GLY A 1 113 ? -6.376 -9.197 6.760 1.00 93.12 113 GLY A CA 1
ATOM 894 C C . GLY A 1 113 ? -5.162 -9.566 5.904 1.00 93.12 113 GLY A C 1
ATOM 895 O O . GLY A 1 113 ? -4.072 -9.073 6.167 1.00 93.12 113 GLY A O 1
ATOM 896 N N . LYS A 1 114 ? -5.323 -10.411 4.880 1.00 96.50 114 LYS A N 1
ATOM 897 C CA . LYS A 1 114 ? -4.252 -10.783 3.949 1.00 96.50 114 LYS A CA 1
ATOM 898 C C . LYS A 1 114 ? -4.573 -10.323 2.539 1.00 96.50 114 LYS A C 1
ATOM 900 O O . LYS A 1 114 ? -5.721 -10.380 2.105 1.00 96.50 114 LYS A O 1
ATOM 905 N N . MET A 1 115 ? -3.531 -9.899 1.833 1.00 97.69 115 MET A N 1
ATOM 906 C CA . MET A 1 115 ? -3.593 -9.484 0.433 1.00 97.69 115 MET A CA 1
ATOM 907 C C . MET A 1 115 ? -3.091 -10.614 -0.463 1.00 97.69 115 MET A C 1
ATOM 909 O O . MET A 1 115 ? -2.076 -11.239 -0.160 1.00 97.69 115 MET A O 1
ATOM 913 N N . SER A 1 116 ? -3.772 -10.847 -1.578 1.00 97.50 116 SER A N 1
ATOM 914 C CA . SER A 1 116 ? -3.343 -11.779 -2.625 1.00 97.50 116 SER A CA 1
ATOM 915 C C . SER A 1 116 ? -3.528 -11.139 -3.996 1.00 97.50 116 SER A C 1
ATOM 917 O O . SER A 1 116 ? -4.554 -10.504 -4.245 1.00 97.50 116 SER A O 1
ATOM 919 N N . LEU A 1 117 ? -2.528 -11.2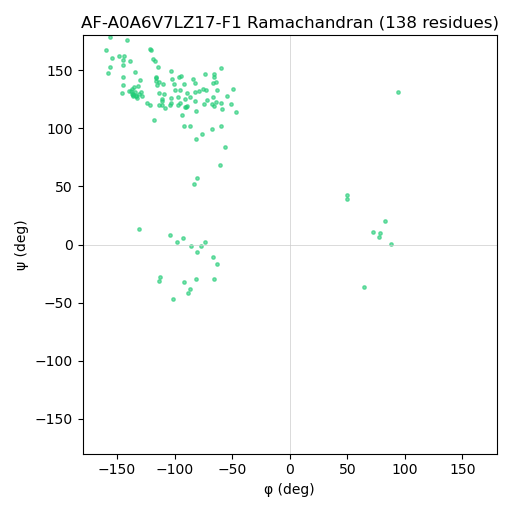71 -4.869 1.00 98.12 117 LEU A N 1
ATOM 920 C CA . LEU A 1 117 ? -2.608 -10.741 -6.227 1.00 98.12 117 LEU A CA 1
ATOM 921 C C . LEU A 1 117 ? -3.676 -11.521 -6.997 1.00 98.12 117 LEU A C 1
ATOM 923 O O . LEU A 1 117 ? -3.649 -12.751 -7.029 1.00 98.12 117 LEU A O 1
ATOM 927 N N . TYR A 1 118 ? -4.624 -10.804 -7.593 1.00 97.38 118 TYR A N 1
ATOM 928 C CA . TYR A 1 118 ? -5.700 -11.395 -8.379 1.00 97.38 118 TYR A CA 1
ATOM 929 C C . TYR A 1 118 ? -5.440 -11.278 -9.876 1.00 97.38 118 TYR A C 1
ATOM 931 O O . TYR A 1 118 ? -5.597 -12.256 -10.601 1.00 97.38 118 TYR A O 1
ATOM 939 N N . VAL A 1 119 ? -5.041 -10.090 -10.329 1.00 97.06 119 VAL A N 1
ATOM 940 C CA . VAL A 1 119 ? -4.776 -9.789 -11.739 1.00 97.06 119 VAL A CA 1
ATOM 941 C C . VAL A 1 119 ? -3.612 -8.809 -11.825 1.00 97.06 119 VAL A C 1
ATOM 943 O O . VAL A 1 119 ? -3.508 -7.907 -10.999 1.00 97.06 119 VAL A O 1
ATOM 946 N N . GLU A 1 120 ? -2.770 -8.960 -12.842 1.00 96.94 120 GLU A N 1
ATOM 947 C CA . GLU A 1 120 ? -1.743 -7.990 -13.220 1.00 96.94 120 GLU A CA 1
ATOM 948 C C . GLU A 1 120 ? -1.770 -7.793 -14.738 1.00 96.94 120 GLU A C 1
ATOM 950 O O . GLU A 1 120 ? -1.813 -8.762 -15.496 1.00 96.94 120 GLU A O 1
ATOM 955 N N . ILE A 1 121 ? -1.782 -6.535 -15.179 1.00 95.25 121 ILE A N 1
ATOM 956 C CA . ILE A 1 121 ? -1.834 -6.154 -16.592 1.00 95.25 121 ILE A CA 1
ATOM 957 C C . ILE A 1 121 ? -0.829 -5.031 -16.828 1.00 95.25 121 ILE A C 1
ATOM 959 O O . ILE A 1 121 ? -0.860 -4.008 -16.143 1.00 95.25 121 ILE A O 1
ATOM 963 N N . LYS A 1 122 ? 0.037 -5.183 -17.833 1.00 93.31 122 LYS A N 1
ATOM 964 C CA . LYS A 1 122 ? 0.883 -4.083 -18.302 1.00 93.31 122 LYS A CA 1
ATOM 965 C C . LYS A 1 122 ? 0.022 -3.104 -19.101 1.00 93.31 122 LYS A C 1
ATOM 967 O O . LYS A 1 122 ? -0.582 -3.485 -20.099 1.00 93.31 122 LYS A O 1
ATOM 972 N N . VAL A 1 123 ? -0.040 -1.843 -18.670 1.00 90.12 123 VAL A N 1
ATOM 973 C CA . VAL A 1 123 ? -0.931 -0.831 -19.274 1.00 90.12 123 VAL A CA 1
ATOM 974 C C . VAL A 1 123 ? -0.529 -0.520 -20.721 1.00 90.12 123 VAL A C 1
ATOM 976 O O . VAL A 1 123 ? -1.375 -0.189 -21.549 1.00 90.12 123 VAL A O 1
ATOM 979 N N . ARG A 1 124 ? 0.764 -0.644 -21.048 1.00 85.19 124 ARG A N 1
ATOM 980 C CA . ARG A 1 124 ? 1.293 -0.467 -22.406 1.00 85.19 124 ARG A CA 1
ATOM 981 C C . ARG A 1 124 ? 2.152 -1.659 -22.821 1.00 85.19 124 ARG A C 1
ATOM 983 O O . ARG A 1 124 ? 3.128 -1.986 -22.148 1.00 85.19 124 ARG A O 1
ATOM 990 N N . ASN A 1 125 ? 1.840 -2.237 -23.981 1.00 70.06 125 ASN A N 1
ATOM 991 C CA . ASN A 1 125 ? 2.632 -3.289 -24.629 1.00 70.06 125 ASN A CA 1
ATOM 992 C C . ASN A 1 125 ? 3.789 -2.699 -25.451 1.00 70.06 125 ASN A C 1
ATOM 994 O O . ASN A 1 125 ? 3.928 -2.980 -26.637 1.00 70.06 125 ASN A O 1
ATOM 998 N N . THR A 1 126 ? 4.590 -1.835 -24.832 1.00 66.88 126 THR A N 1
ATOM 999 C CA . THR A 1 126 ? 5.813 -1.296 -25.436 1.00 66.88 126 THR A CA 1
ATOM 1000 C C . THR A 1 126 ? 7.031 -1.780 -24.659 1.00 66.88 126 THR A C 1
ATOM 1002 O O . THR A 1 126 ? 6.947 -2.025 -23.448 1.00 66.88 126 THR A O 1
ATOM 1005 N N . ASP A 1 127 ? 8.166 -1.868 -25.352 1.00 66.56 127 ASP A N 1
ATOM 1006 C CA . ASP A 1 127 ? 9.474 -2.186 -24.760 1.00 66.56 127 ASP A CA 1
ATOM 1007 C C . ASP A 1 127 ? 9.981 -1.075 -23.823 1.00 66.56 127 ASP A C 1
ATOM 1009 O O . ASP A 1 127 ? 10.928 -1.270 -23.067 1.00 66.56 127 ASP A O 1
ATOM 1013 N N . ASP A 1 128 ? 9.320 0.084 -23.848 1.00 62.72 128 ASP A N 1
ATOM 1014 C CA . ASP A 1 128 ? 9.664 1.247 -23.043 1.00 62.72 128 ASP A CA 1
ATOM 1015 C C . ASP A 1 128 ? 9.299 1.079 -21.554 1.00 62.72 128 ASP A C 1
ATOM 1017 O O . ASP A 1 128 ? 8.289 0.454 -21.195 1.00 62.72 128 ASP A O 1
ATOM 1021 N N . SER A 1 129 ? 10.106 1.678 -20.674 1.00 70.25 129 SER A N 1
ATOM 1022 C CA . SER A 1 129 ? 9.963 1.621 -19.212 1.00 70.25 129 SER A CA 1
ATOM 1023 C C . SER A 1 129 ? 8.901 2.606 -18.704 1.00 70.25 129 SER A C 1
ATOM 1025 O O . SER A 1 129 ? 9.186 3.512 -17.918 1.00 70.25 129 SER A O 1
ATOM 1027 N N . GLY A 1 130 ? 7.672 2.473 -19.203 1.00 84.00 130 GLY A N 1
ATOM 1028 C CA . GLY A 1 130 ? 6.551 3.321 -18.806 1.00 84.00 130 GLY A CA 1
ATOM 1029 C C . GLY A 1 130 ? 6.155 3.120 -17.339 1.00 84.00 130 GLY A C 1
ATOM 1030 O O . GLY A 1 130 ? 6.188 2.004 -16.828 1.00 84.00 130 GLY A O 1
ATOM 1031 N N . LEU A 1 131 ? 5.742 4.202 -16.676 1.00 91.69 131 LEU A N 1
ATOM 1032 C CA . LEU A 1 131 ? 5.169 4.178 -15.327 1.00 91.69 131 LEU A CA 1
ATOM 1033 C C . LEU A 1 131 ? 3.637 4.173 -15.413 1.00 91.69 131 LEU A C 1
ATOM 1035 O O . LEU A 1 131 ? 3.069 4.855 -16.269 1.00 91.69 131 LEU A O 1
ATOM 1039 N N . ALA A 1 132 ? 2.968 3.460 -14.508 1.00 94.44 132 ALA A N 1
ATOM 1040 C CA . ALA A 1 132 ? 1.543 3.648 -14.263 1.00 94.44 132 ALA A CA 1
ATOM 1041 C C . ALA A 1 132 ? 1.422 4.646 -13.108 1.00 94.44 132 ALA A C 1
ATOM 1043 O O . ALA A 1 132 ? 1.846 4.346 -11.998 1.00 94.44 132 ALA A O 1
ATOM 1044 N N . LEU A 1 133 ? 0.933 5.854 -13.397 1.00 95.00 133 LEU A N 1
ATOM 1045 C CA . LEU A 1 133 ? 0.980 6.979 -12.453 1.00 95.00 133 LEU A CA 1
ATOM 1046 C C . LEU A 1 133 ? -0.267 7.093 -11.582 1.00 95.00 133 LEU A C 1
ATOM 1048 O O . LEU A 1 133 ? -0.171 7.571 -10.462 1.00 95.00 133 LEU A O 1
ATOM 1052 N N . SER A 1 134 ? -1.422 6.708 -12.115 1.00 96.31 134 SER A N 1
ATOM 1053 C CA . SER A 1 134 ? -2.695 6.793 -11.414 1.00 96.31 134 SER A CA 1
ATOM 1054 C C . SER A 1 134 ? -3.688 5.771 -11.943 1.00 96.31 134 SER A C 1
ATOM 1056 O O . SER A 1 134 ? -3.542 5.257 -13.060 1.00 96.31 134 SER A O 1
ATOM 1058 N N . LEU A 1 135 ? -4.701 5.480 -11.137 1.00 96.25 135 LEU A N 1
ATOM 1059 C CA . LEU A 1 135 ? -5.860 4.687 -11.521 1.00 96.25 135 LEU A CA 1
ATOM 1060 C C . LEU A 1 135 ? -7.103 5.215 -10.813 1.00 96.25 135 LEU A C 1
ATOM 1062 O O . LEU A 1 135 ? -7.012 5.857 -9.774 1.00 96.25 135 LEU A O 1
ATOM 1066 N N . ASP A 1 136 ? -8.270 4.900 -11.359 1.00 95.69 136 ASP A N 1
ATOM 1067 C CA . ASP A 1 136 ? -9.528 5.089 -10.648 1.00 95.69 136 ASP A CA 1
ATOM 1068 C C . ASP A 1 136 ? -10.531 4.014 -11.066 1.00 95.69 136 ASP A C 1
ATOM 1070 O O . ASP A 1 136 ? -10.354 3.343 -12.092 1.00 95.69 136 ASP A O 1
ATOM 1074 N N . TRP A 1 137 ? -11.570 3.839 -10.257 1.00 94.06 137 TRP A N 1
ATOM 1075 C CA . TRP A 1 137 ? -12.689 2.958 -10.561 1.00 94.06 137 TRP A CA 1
ATOM 1076 C C . TRP A 1 137 ? -13.812 3.760 -11.215 1.00 94.06 137 TRP A C 1
ATOM 1078 O O . TRP A 1 137 ? -14.053 4.916 -10.873 1.00 94.06 137 TRP A O 1
ATOM 1088 N N . ASP A 1 138 ? -14.527 3.145 -12.160 1.00 88.88 138 ASP A N 1
ATOM 1089 C CA . ASP A 1 138 ? -15.770 3.754 -12.629 1.00 88.88 138 ASP A CA 1
ATOM 1090 C C . ASP A 1 138 ? -16.771 3.806 -11.462 1.00 88.88 138 ASP A C 1
ATOM 1092 O O . ASP A 1 138 ? -16.869 2.876 -10.659 1.00 88.88 138 ASP A O 1
ATOM 1096 N N . SER A 1 139 ? -17.493 4.919 -11.369 1.00 69.00 139 SER A N 1
ATOM 1097 C CA . SER A 1 139 ? -18.450 5.214 -10.293 1.00 69.00 139 SER A CA 1
ATOM 1098 C C . SER A 1 139 ? -19.882 4.791 -10.639 1.00 69.00 139 SER A C 1
ATOM 1100 O O . SER A 1 139 ? -20.814 5.113 -9.900 1.00 69.00 139 SER A O 1
ATOM 1102 N N . ARG A 1 140 ? -20.056 4.120 -11.783 1.00 54.06 140 ARG A N 1
ATOM 1103 C CA . ARG A 1 140 ? -21.343 3.733 -12.371 1.00 54.06 140 ARG A CA 1
ATOM 1104 C C . ARG A 1 140 ? -21.849 2.379 -11.898 1.00 54.06 140 ARG A C 1
ATOM 1106 O O . ARG A 1 140 ? -21.033 1.440 -11.776 1.00 54.06 140 ARG A O 1
#

Radius of gyration: 17.12 Å; Cα contacts (8 Å, |Δi|>4): 323; chains: 1; bounding box: 56×36×44 Å

Mean predicted aligned error: 6.25 Å

Secondary structure (DSSP, 8-state):
-----------SSEEEEEEE--STT-TTEEEEEEEEEEPPP--SSS------EEEEEEEEEEEEETTEEEEEEEEEEEPEEEEEE-SS-BTTBEEEEEEETTSEEEEEEEETTEEEEEEEEES--SSS------------

Sequence (140 aa):
MMFKSLATFDTDFSADSVEWCPINGFEDYLVCGTYQLSSEEPQNNIAMIQTQKRQGKIQLLRVVSPGRLELLHTVNVAAVLDMKWAHAIYHGHLLLGVANATGHLQIWKIYQGKMSLYVEIKVRNTDDSGLALSLDWDSR

Solvent-accessible surface area (backbone atoms only — not comparable to full-atom values): 8274 Å² total; per-residue (Å²): 138,84,89,74,86,58,64,86,82,86,74,94,41,50,77,63,27,76,40,67,34,85,44,92,96,39,64,47,31,34,38,39,20,12,36,38,81,42,76,76,76,81,87,62,101,60,99,65,81,82,71,70,43,50,37,21,35,45,35,38,32,35,51,81,46,95,50,39,73,42,83,58,35,76,46,83,45,52,11,27,47,24,62,40,60,49,95,56,71,56,96,89,25,45,38,35,39,35,13,17,56,76,15,29,44,35,35,31,36,42,56,98,64,37,77,42,84,72,48,78,44,66,78,60,98,55,97,64,90,45,62,24,65,65,77,83,73,85,90,123

Organism: NCBI:txid1563983

Nearest PDB structures (foldseek):
  7fik-assembly1_H  TM=7.786E-01  e=4.457E-03  Xenopus laevis
  7fik-assembly1_h  TM=7.502E-01  e=8.074E-03  Xenopus laevis
  9hcj-assembly1_N0  TM=5.316E-01  e=2.597E-03  Dictyostelium discoideum
  8ptx-assembly1_B  TM=5.560E-01  e=4.705E-03  Homo sapiens
  4l9o-assembly2_B  TM=5.540E-01  e=3.116E-02  Komagataella pastoris